Protein AF-A0A2I0BB75-F1 (afdb_monomer_lite)

pLDDT: mean 76.4, std 19.16, range [35.59, 97.06]

Structure (mmCIF, N/CA/C/O backbone):
data_AF-A0A2I0BB75-F1
#
_entry.id   AF-A0A2I0BB75-F1
#
loop_
_atom_site.group_PDB
_atom_site.id
_atom_site.type_symbol
_atom_site.label_atom_id
_atom_site.label_alt_id
_atom_site.label_comp_id
_atom_site.label_asym_id
_atom_site.label_entity_id
_atom_site.label_seq_id
_atom_site.pdbx_PDB_ins_code
_atom_site.Cartn_x
_atom_site.Cartn_y
_atom_site.Cartn_z
_atom_site.occupancy
_atom_site.B_iso_or_equiv
_atom_site.auth_seq_id
_atom_site.auth_comp_id
_atom_site.auth_asym_id
_atom_site.auth_atom_id
_atom_site.pdbx_PDB_model_num
ATOM 1 N N . MET A 1 1 ? -2.787 7.957 -3.846 1.00 70.56 1 MET A N 1
ATOM 2 C CA . MET A 1 1 ? -3.932 7.032 -3.678 1.00 70.56 1 MET A CA 1
ATOM 3 C C . MET A 1 1 ? -4.631 7.197 -2.318 1.00 70.56 1 MET A C 1
ATOM 5 O O . MET A 1 1 ? -5.856 7.193 -2.267 1.00 70.56 1 MET A O 1
ATOM 9 N N . PHE A 1 2 ? -3.884 7.426 -1.232 1.00 83.81 2 PHE A N 1
ATOM 10 C CA . PHE A 1 2 ? -4.414 7.401 0.142 1.00 83.81 2 PHE A CA 1
ATOM 11 C C . PHE A 1 2 ? -5.181 8.646 0.608 1.00 83.81 2 PHE A C 1
ATOM 13 O O . PHE A 1 2 ? -6.030 8.532 1.480 1.00 83.81 2 PHE A O 1
ATOM 20 N N . THR A 1 3 ? -4.983 9.812 -0.013 1.00 88.38 3 THR A N 1
ATOM 21 C CA . THR A 1 3 ? -5.658 11.066 0.378 1.00 88.38 3 THR A CA 1
ATOM 22 C C . THR A 1 3 ? -7.184 10.941 0.410 1.00 88.38 3 THR A C 1
ATOM 24 O O . THR A 1 3 ? -7.831 11.405 1.343 1.00 88.38 3 THR A O 1
ATOM 27 N N . ARG A 1 4 ? -7.779 10.260 -0.581 1.00 90.25 4 ARG A N 1
ATOM 28 C CA . ARG A 1 4 ? -9.231 10.027 -0.610 1.00 90.25 4 ARG A CA 1
ATOM 29 C C . ARG A 1 4 ? -9.684 9.125 0.538 1.00 90.25 4 ARG A C 1
ATOM 31 O O . ARG A 1 4 ? -10.737 9.377 1.110 1.00 90.25 4 ARG A O 1
ATOM 38 N N . PHE A 1 5 ? -8.905 8.091 0.861 1.00 90.88 5 PHE A N 1
ATOM 39 C CA . PHE A 1 5 ? -9.190 7.208 1.990 1.00 90.88 5 PHE A CA 1
ATOM 40 C C . PHE A 1 5 ? -9.191 8.005 3.297 1.00 90.88 5 PHE A C 1
ATOM 42 O O . PHE A 1 5 ? -10.208 8.004 3.983 1.00 90.88 5 PHE A O 1
ATOM 49 N N . THR A 1 6 ? -8.124 8.768 3.556 1.00 91.25 6 THR A N 1
ATOM 50 C CA . THR A 1 6 ? -7.977 9.604 4.755 1.00 91.25 6 THR A CA 1
ATOM 51 C C . THR A 1 6 ? -9.108 10.620 4.895 1.00 91.25 6 THR A C 1
ATOM 53 O O . THR A 1 6 ? -9.690 10.741 5.967 1.00 91.25 6 THR A O 1
ATOM 56 N N . ASN A 1 7 ? -9.485 11.311 3.816 1.00 93.69 7 ASN A N 1
ATOM 57 C CA . ASN A 1 7 ? -10.581 12.283 3.861 1.00 93.69 7 ASN A CA 1
ATOM 58 C C . ASN A 1 7 ? -11.919 11.628 4.241 1.00 93.69 7 ASN A C 1
ATOM 60 O O . ASN A 1 7 ? -12.670 12.181 5.042 1.00 93.69 7 ASN A O 1
ATOM 64 N N . ILE A 1 8 ? -12.208 10.440 3.697 1.00 93.06 8 ILE A N 1
ATOM 65 C CA . ILE A 1 8 ? -13.437 9.699 4.006 1.00 93.06 8 ILE A CA 1
ATOM 66 C C . ILE A 1 8 ? -13.412 9.191 5.449 1.00 93.06 8 ILE A C 1
ATOM 68 O O . ILE A 1 8 ? -14.400 9.355 6.160 1.00 93.06 8 ILE A O 1
ATOM 72 N N . THR A 1 9 ? -12.311 8.584 5.900 1.00 93.25 9 THR A N 1
ATOM 73 C CA . THR A 1 9 ? -12.210 8.093 7.281 1.00 93.25 9 THR A CA 1
ATOM 74 C C . THR A 1 9 ? -12.305 9.235 8.275 1.00 93.25 9 THR A C 1
ATOM 76 O O . THR A 1 9 ? -13.071 9.120 9.220 1.00 93.25 9 THR A O 1
ATOM 79 N N . ASN A 1 10 ? -11.645 10.365 8.020 1.00 93.25 10 ASN A N 1
ATOM 80 C CA . ASN A 1 10 ? -11.703 11.532 8.900 1.00 93.25 10 ASN A CA 1
ATOM 81 C C . ASN A 1 10 ? -13.119 12.115 8.982 1.00 93.25 10 ASN A C 1
ATOM 83 O O . ASN A 1 10 ? -13.580 12.430 10.077 1.00 93.25 10 ASN A O 1
ATOM 87 N N . GLY A 1 11 ? -13.831 12.204 7.852 1.00 96.56 11 GLY A N 1
ATOM 88 C CA . GLY A 1 11 ? -15.230 12.639 7.835 1.00 96.56 11 GLY A CA 1
ATOM 89 C C . GLY A 1 11 ? -16.176 11.668 8.548 1.00 96.56 11 GLY A C 1
ATOM 90 O O . GLY A 1 11 ? -17.130 12.087 9.188 1.00 96.56 11 GLY A O 1
ATOM 91 N N . LEU A 1 12 ? -15.915 10.360 8.488 1.00 95.44 12 LEU A N 1
ATOM 92 C CA . LEU A 1 12 ? -16.694 9.376 9.245 1.00 95.44 12 LEU A CA 1
ATOM 93 C C . LEU A 1 12 ? -16.381 9.440 10.746 1.00 95.44 12 LEU A C 1
ATOM 95 O O . LEU A 1 12 ? -17.296 9.330 11.560 1.00 95.44 12 LEU A O 1
ATOM 99 N N . THR A 1 13 ? -15.120 9.666 11.111 1.00 95.19 13 THR A N 1
ATOM 100 C CA . THR A 1 13 ? -14.705 9.848 12.505 1.00 95.19 13 THR A CA 1
ATOM 101 C C . THR A 1 13 ? -15.339 11.089 13.123 1.00 95.19 13 THR A C 1
ATOM 103 O O . THR A 1 13 ? -15.825 11.018 14.250 1.00 95.19 13 THR A O 1
ATOM 106 N N . SER A 1 14 ? -15.429 12.205 12.389 1.00 96.50 14 SER A N 1
ATOM 107 C CA . SER A 1 14 ? -16.109 13.412 12.883 1.00 96.50 14 SER A CA 1
ATOM 108 C C . SER A 1 14 ? -17.621 13.230 13.060 1.00 96.50 14 SER A C 1
ATOM 110 O O . SER A 1 14 ? -18.222 13.917 13.880 1.00 96.50 14 SER A O 1
ATOM 112 N N . LEU A 1 15 ? -18.230 12.276 12.346 1.00 97.06 15 LEU A N 1
ATOM 113 C CA . LEU A 1 15 ? -19.628 11.860 12.518 1.00 97.06 15 LEU A CA 1
ATOM 114 C C . LEU A 1 15 ? -19.822 10.827 13.647 1.00 97.06 15 LEU A C 1
ATOM 116 O O . LEU A 1 15 ? -20.921 10.304 13.818 1.00 97.06 15 LEU A O 1
ATOM 120 N N . GLY A 1 16 ? -18.770 10.517 14.412 1.00 96.06 16 GLY A N 1
ATOM 121 C CA . GLY A 1 16 ? -18.822 9.613 15.563 1.00 96.06 16 GLY A CA 1
ATOM 122 C C . GLY A 1 16 ? -18.502 8.150 15.251 1.00 96.06 16 GLY A C 1
ATOM 123 O O . GLY A 1 16 ? -18.649 7.296 16.125 1.00 96.06 16 GLY A O 1
ATOM 124 N N . LYS A 1 17 ? -18.051 7.820 14.032 1.00 96.38 17 LYS A N 1
ATOM 125 C CA . LYS A 1 17 ? -17.622 6.454 13.711 1.00 96.38 17 LYS A CA 1
ATOM 126 C C . LYS A 1 17 ? -16.204 6.193 14.211 1.00 96.38 17 LYS A C 1
ATOM 128 O O . LYS A 1 17 ? -15.255 6.815 13.752 1.00 96.38 17 LYS A O 1
ATOM 133 N N . ILE A 1 18 ? -16.051 5.214 15.092 1.00 94.69 18 ILE A N 1
ATOM 134 C CA . ILE A 1 18 ? -14.741 4.768 15.570 1.00 94.69 18 ILE A CA 1
ATOM 135 C C . ILE A 1 18 ? -14.274 3.615 14.681 1.00 94.69 18 ILE A C 1
ATOM 137 O O . ILE A 1 18 ? -15.054 2.709 14.390 1.00 94.69 18 ILE A O 1
ATOM 141 N N . PHE A 1 19 ? -13.019 3.664 14.238 1.00 93.88 19 PHE A N 1
ATOM 142 C CA . PHE A 1 19 ? -12.389 2.589 13.478 1.00 93.88 19 PHE A CA 1
ATOM 143 C C . PHE A 1 19 ? -11.260 1.972 14.288 1.00 93.88 19 PHE A C 1
ATOM 145 O O . PHE A 1 19 ? -10.442 2.696 14.858 1.00 93.88 19 PHE A O 1
ATOM 152 N N . THR A 1 20 ? -11.174 0.646 14.286 1.00 94.50 20 THR A N 1
ATOM 153 C CA . THR A 1 20 ? -9.973 -0.031 14.785 1.00 94.50 20 THR A CA 1
ATOM 154 C C . THR A 1 20 ? -8.875 -0.019 13.720 1.00 94.50 20 THR A C 1
ATOM 156 O O . THR A 1 20 ? -9.141 0.135 12.525 1.00 94.50 20 THR A O 1
ATOM 159 N N . ASN A 1 21 ? -7.621 -0.201 14.139 1.00 93.12 21 ASN A N 1
ATOM 160 C CA . ASN A 1 21 ? -6.493 -0.262 13.207 1.00 93.12 21 ASN A CA 1
ATOM 161 C C . ASN A 1 21 ? -6.683 -1.390 12.175 1.00 93.12 21 ASN A C 1
ATOM 163 O O . ASN A 1 21 ? -6.616 -1.160 10.970 1.00 93.12 21 ASN A O 1
ATOM 167 N N . GLU A 1 22 ? -7.079 -2.574 12.643 1.00 94.12 22 GLU A N 1
ATOM 168 C CA . GLU A 1 22 ? -7.366 -3.728 11.789 1.00 94.12 22 GLU A CA 1
ATOM 169 C C . GLU A 1 22 ? -8.455 -3.433 10.736 1.00 94.12 22 GLU A C 1
ATOM 171 O O . GLU A 1 22 ? -8.355 -3.840 9.575 1.00 94.12 22 GLU A O 1
ATOM 176 N N . GLU A 1 23 ? -9.506 -2.692 11.105 1.00 94.38 23 GLU A N 1
ATOM 177 C CA . GLU A 1 23 ? -10.537 -2.270 10.157 1.00 94.38 23 GLU A CA 1
ATOM 178 C C . GLU A 1 23 ? -10.000 -1.319 9.092 1.00 94.38 23 GLU A C 1
ATOM 180 O O . GLU A 1 23 ? -10.365 -1.455 7.920 1.00 94.38 23 GLU A O 1
ATOM 185 N N . LEU A 1 24 ? -9.156 -0.361 9.480 1.00 94.44 24 LEU A N 1
ATOM 186 C CA . LEU A 1 24 ? -8.531 0.572 8.548 1.00 94.44 24 LEU A CA 1
ATOM 187 C C . LEU A 1 24 ? -7.612 -0.176 7.583 1.00 94.44 24 LEU A C 1
ATOM 189 O O . LEU A 1 24 ? -7.761 -0.019 6.373 1.00 94.44 24 LEU A O 1
ATOM 193 N N . VAL A 1 25 ? -6.754 -1.058 8.097 1.00 95.12 25 VAL A N 1
ATOM 194 C CA . VAL A 1 25 ? -5.861 -1.923 7.313 1.00 95.12 25 VAL A CA 1
ATOM 195 C C . VAL A 1 25 ? -6.650 -2.769 6.312 1.00 95.12 25 VAL A C 1
ATOM 197 O O . VAL A 1 25 ? -6.388 -2.707 5.107 1.00 95.12 25 VAL A O 1
ATOM 200 N N . ARG A 1 26 ? -7.688 -3.489 6.765 1.00 94.56 26 ARG A N 1
ATOM 201 C CA . ARG A 1 26 ? -8.551 -4.296 5.882 1.00 94.56 26 ARG A CA 1
ATOM 202 C C . ARG A 1 26 ? -9.234 -3.445 4.811 1.00 94.56 26 ARG A C 1
ATOM 204 O O . ARG A 1 26 ? -9.341 -3.866 3.658 1.00 94.56 26 ARG A O 1
ATOM 211 N N . LYS A 1 27 ? -9.700 -2.243 5.159 1.00 93.75 27 LYS A N 1
ATOM 212 C CA . LYS A 1 27 ? -10.333 -1.331 4.194 1.00 93.75 27 LYS A CA 1
ATOM 213 C C . LYS A 1 27 ? -9.338 -0.802 3.168 1.00 93.75 27 LYS A C 1
ATOM 215 O O . LYS A 1 27 ? -9.710 -0.744 1.998 1.00 93.75 27 LYS A O 1
ATOM 220 N N . VAL A 1 28 ? -8.118 -0.441 3.572 1.00 94.25 28 VAL A N 1
ATOM 221 C CA . VAL A 1 28 ? -7.062 -0.009 2.643 1.00 94.25 28 VAL A CA 1
ATOM 222 C C . VAL A 1 28 ? -6.781 -1.114 1.638 1.00 94.25 28 VAL A C 1
ATOM 224 O O . VAL A 1 28 ? -6.907 -0.862 0.443 1.00 94.25 28 VAL A O 1
ATO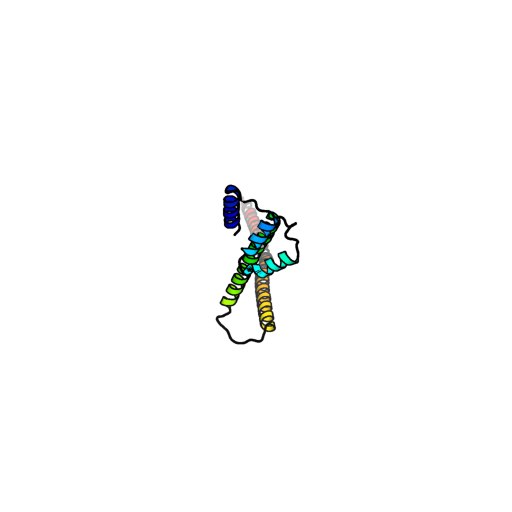M 227 N N . LEU A 1 29 ? -6.501 -2.335 2.109 1.00 93.75 29 LEU A N 1
ATOM 228 C CA . LEU A 1 29 ? -6.197 -3.481 1.246 1.00 93.75 29 LEU A CA 1
ATOM 229 C C . LEU A 1 29 ? -7.327 -3.774 0.251 1.00 93.75 29 LEU A C 1
ATOM 231 O O . LEU A 1 29 ? -7.068 -3.991 -0.928 1.00 93.75 29 LEU A O 1
ATOM 235 N N . ARG A 1 30 ? -8.589 -3.691 0.690 1.00 92.00 30 ARG A N 1
ATOM 236 C CA . ARG A 1 30 ? -9.759 -3.921 -0.174 1.00 92.00 30 ARG A CA 1
ATOM 237 C C . ARG A 1 30 ? -9.991 -2.822 -1.215 1.00 92.00 30 ARG A C 1
ATOM 239 O O . ARG A 1 30 ? -10.688 -3.054 -2.197 1.00 92.00 30 ARG A O 1
ATOM 246 N N . CYS A 1 31 ? -9.483 -1.614 -0.984 1.00 90.94 31 CYS A N 1
ATOM 247 C CA . CYS A 1 31 ? -9.665 -0.484 -1.897 1.00 90.94 31 CYS A CA 1
ATOM 248 C C . CYS A 1 31 ? -8.518 -0.340 -2.906 1.00 90.94 31 CYS A C 1
ATOM 250 O O . CYS A 1 31 ? -8.537 0.612 -3.690 1.00 90.94 31 CYS A O 1
ATOM 252 N N . LEU A 1 32 ? -7.518 -1.229 -2.873 1.00 92.19 32 LEU A N 1
ATOM 253 C CA . LEU A 1 32 ? -6.398 -1.199 -3.806 1.00 92.19 32 LEU A CA 1
ATOM 254 C C . LEU A 1 32 ? -6.843 -1.518 -5.247 1.00 92.19 32 LEU A C 1
ATOM 256 O O . LEU A 1 32 ? -7.821 -2.239 -5.447 1.00 92.19 32 LEU A O 1
ATOM 260 N N . PRO A 1 33 ? -6.157 -0.969 -6.269 1.00 92.00 33 PRO A N 1
ATOM 261 C CA . PRO A 1 33 ? -6.397 -1.341 -7.660 1.00 92.00 33 PRO A CA 1
ATOM 262 C C . PRO A 1 33 ? -5.998 -2.800 -7.917 1.00 92.00 33 PRO A C 1
ATOM 264 O O . PRO A 1 33 ? -5.102 -3.311 -7.252 1.00 92.00 33 PRO A O 1
ATOM 267 N N . ARG A 1 34 ? -6.576 -3.418 -8.955 1.00 92.31 34 ARG A N 1
ATOM 268 C CA . ARG A 1 34 ? -6.309 -4.820 -9.345 1.00 92.31 34 ARG A CA 1
ATOM 269 C C . ARG A 1 34 ? -4.826 -5.143 -9.544 1.00 92.31 34 ARG A C 1
ATOM 271 O O . ARG A 1 34 ? -4.377 -6.235 -9.225 1.00 92.31 34 ARG A O 1
ATOM 278 N N . ASP A 1 35 ? -4.039 -4.174 -10.006 1.00 91.94 35 ASP A N 1
ATOM 279 C CA . ASP A 1 35 ? -2.589 -4.335 -10.195 1.00 91.94 35 ASP A CA 1
ATOM 280 C C . ASP A 1 35 ? -1.843 -4.668 -8.886 1.00 91.94 35 ASP A C 1
ATOM 282 O O . ASP A 1 35 ? -0.710 -5.142 -8.912 1.00 91.94 35 ASP A O 1
ATOM 286 N N . TYR A 1 36 ? -2.473 -4.425 -7.732 1.00 94.75 36 TYR A N 1
ATOM 287 C CA . TYR A 1 36 ? -1.931 -4.696 -6.405 1.00 94.75 36 TYR A CA 1
ATOM 288 C C . TYR A 1 36 ? -2.446 -6.014 -5.813 1.00 94.75 36 TYR A C 1
ATOM 290 O O . TYR A 1 36 ? -2.005 -6.356 -4.719 1.00 94.75 36 TYR A O 1
ATOM 298 N N . ASP A 1 37 ? -3.323 -6.765 -6.493 1.00 92.94 37 ASP A N 1
ATOM 299 C CA . ASP A 1 37 ? -3.976 -7.966 -5.944 1.00 92.94 37 ASP A CA 1
ATOM 300 C C . ASP A 1 37 ? -2.948 -8.971 -5.406 1.00 92.94 37 ASP A C 1
ATOM 302 O O . ASP A 1 37 ? -3.022 -9.383 -4.250 1.00 92.94 37 ASP A O 1
ATOM 306 N N . ALA A 1 38 ? -1.904 -9.276 -6.185 1.00 93.69 38 ALA A N 1
ATOM 307 C CA . ALA A 1 38 ? -0.836 -10.183 -5.755 1.00 93.69 38 ALA A CA 1
ATOM 308 C C . ALA A 1 38 ? -0.102 -9.682 -4.496 1.00 93.69 38 ALA A C 1
ATOM 310 O O . ALA A 1 38 ? 0.254 -10.464 -3.614 1.00 93.69 38 ALA A O 1
ATOM 311 N N . LYS A 1 39 ? 0.115 -8.366 -4.388 1.00 93.75 39 LYS A N 1
ATOM 312 C CA . LYS A 1 39 ? 0.780 -7.758 -3.231 1.00 93.75 39 LYS A CA 1
ATOM 313 C C . LYS A 1 39 ? -0.139 -7.738 -2.009 1.00 93.75 39 LYS A C 1
ATOM 315 O O . LYS A 1 39 ? 0.338 -7.981 -0.904 1.00 93.75 39 LYS A O 1
ATOM 320 N N . ALA A 1 40 ? -1.427 -7.463 -2.201 1.00 93.81 40 ALA A N 1
ATOM 321 C CA . ALA A 1 40 ? -2.431 -7.459 -1.148 1.00 93.81 4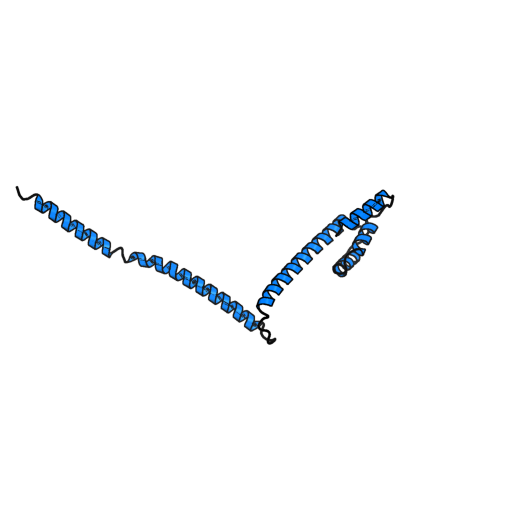0 ALA A CA 1
ATOM 322 C C . ALA A 1 40 ? -2.612 -8.862 -0.555 1.00 93.81 40 ALA A C 1
ATOM 324 O O . ALA A 1 40 ? -2.525 -9.006 0.662 1.00 93.81 40 ALA A O 1
ATOM 325 N N . THR A 1 41 ? -2.755 -9.891 -1.396 1.00 95.12 41 THR A N 1
ATOM 326 C CA . THR A 1 41 ? -2.838 -11.294 -0.959 1.00 95.12 41 THR A CA 1
ATOM 327 C C . THR A 1 41 ? -1.605 -11.699 -0.160 1.00 95.12 41 THR A C 1
ATOM 329 O O . THR A 1 41 ? -1.739 -12.179 0.960 1.00 95.12 41 THR A O 1
ATOM 332 N N . ALA A 1 42 ? -0.401 -11.390 -0.656 1.00 95.31 42 ALA A N 1
ATOM 333 C CA . ALA A 1 42 ? 0.833 -11.696 0.066 1.00 95.31 42 ALA A CA 1
ATOM 334 C C . ALA A 1 42 ? 0.914 -11.012 1.444 1.00 95.31 42 ALA A C 1
ATOM 336 O O . ALA A 1 42 ? 1.471 -11.577 2.380 1.00 95.31 42 ALA A O 1
ATOM 337 N N . ILE A 1 43 ? 0.373 -9.796 1.595 1.00 93.75 43 ILE A N 1
ATOM 338 C CA . ILE A 1 43 ? 0.323 -9.111 2.897 1.00 93.75 43 ILE A CA 1
ATOM 339 C C . ILE A 1 43 ? -0.653 -9.817 3.841 1.00 93.75 43 ILE A C 1
ATOM 341 O O . ILE A 1 43 ? -0.304 -10.032 4.998 1.00 93.75 43 ILE A O 1
ATOM 345 N N . VAL A 1 44 ? -1.843 -10.176 3.349 1.00 92.62 44 VAL A N 1
ATOM 346 C CA . VAL A 1 44 ? -2.872 -10.879 4.134 1.00 92.62 44 VAL A CA 1
ATOM 347 C C . VAL A 1 44 ? -2.383 -12.253 4.595 1.00 92.62 44 VAL A C 1
ATOM 349 O O . VAL A 1 44 ? -2.686 -12.656 5.711 1.00 92.62 44 VAL A O 1
ATOM 352 N N . GLU A 1 45 ? -1.609 -12.955 3.769 1.00 92.31 45 GLU A N 1
ATOM 353 C CA . GLU A 1 45 ? -1.059 -14.272 4.106 1.00 92.31 45 GLU A CA 1
ATOM 354 C C . GLU A 1 45 ? 0.156 -14.199 5.044 1.00 92.31 45 GLU A C 1
ATOM 356 O O . GLU A 1 45 ? 0.329 -15.064 5.899 1.00 92.31 45 GLU A O 1
ATOM 361 N N . ALA A 1 46 ? 1.017 -13.186 4.897 1.00 92.31 46 ALA A N 1
ATOM 362 C CA . ALA A 1 46 ? 2.293 -13.124 5.614 1.00 92.31 46 ALA A CA 1
ATOM 363 C C . ALA A 1 46 ? 2.239 -12.395 6.966 1.00 92.31 46 ALA A C 1
ATOM 365 O O . ALA A 1 46 ? 3.195 -12.480 7.742 1.00 92.31 46 ALA A O 1
ATOM 366 N N . ARG A 1 47 ? 1.198 -11.598 7.231 1.00 90.00 47 ARG A N 1
ATOM 367 C CA . ARG A 1 47 ? 1.112 -10.720 8.409 1.00 90.00 47 ARG A CA 1
ATOM 368 C C . ARG A 1 47 ? -0.254 -10.844 9.068 1.00 90.00 47 ARG A C 1
ATOM 370 O O . ARG A 1 47 ? -1.273 -10.911 8.392 1.00 90.00 47 ARG A O 1
ATOM 377 N N . ASP A 1 48 ? -0.271 -10.751 10.392 1.00 92.12 48 ASP A N 1
ATOM 378 C CA . ASP A 1 48 ? -1.513 -10.549 11.130 1.00 92.12 48 ASP A CA 1
ATO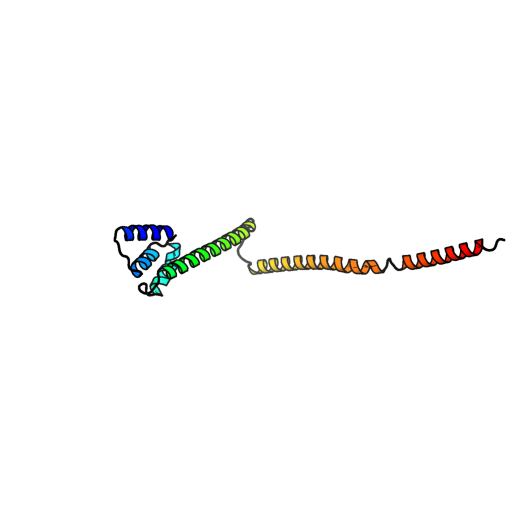M 379 C C . ASP A 1 48 ? -1.965 -9.085 11.005 1.00 92.12 48 ASP A C 1
ATOM 381 O O . ASP A 1 48 ? -1.265 -8.159 11.426 1.00 92.12 48 ASP A O 1
ATOM 385 N N . LEU A 1 49 ? -3.149 -8.877 10.427 1.00 90.81 49 LEU A N 1
ATOM 386 C CA . LEU A 1 49 ? -3.721 -7.554 10.175 1.00 90.81 49 LEU A CA 1
ATOM 387 C C . LEU A 1 49 ? -4.076 -6.799 11.462 1.00 90.81 49 LEU A C 1
ATOM 389 O O . LEU A 1 49 ? -4.189 -5.576 11.421 1.00 90.81 49 LEU A O 1
ATOM 393 N N . SER A 1 50 ? -4.256 -7.502 12.585 1.00 89.44 50 SER A N 1
ATOM 394 C CA . SER A 1 50 ? -4.572 -6.881 13.876 1.00 89.44 50 SER A CA 1
ATOM 395 C C . SER A 1 50 ? -3.362 -6.187 14.508 1.00 89.44 50 SER A C 1
ATOM 397 O O . SER A 1 50 ? -3.514 -5.190 15.214 1.00 89.44 50 SER A O 1
ATOM 399 N N . THR A 1 51 ? -2.158 -6.678 14.200 1.00 93.25 51 THR A N 1
ATOM 400 C CA . THR A 1 51 ? -0.877 -6.150 14.700 1.00 93.25 51 THR A CA 1
ATOM 401 C C . THR A 1 51 ? -0.198 -5.200 13.718 1.00 93.25 51 THR A C 1
ATOM 403 O O . THR A 1 51 ? 0.730 -4.481 14.086 1.00 93.25 51 THR A O 1
ATOM 406 N N . LEU A 1 52 ? -0.638 -5.191 12.457 1.00 94.62 52 LEU A N 1
ATOM 407 C CA . LEU A 1 52 ? -0.044 -4.372 11.413 1.00 94.62 52 LEU A CA 1
ATOM 408 C C . LEU A 1 52 ? -0.417 -2.897 11.595 1.00 94.62 52 LEU A C 1
ATOM 410 O O . LEU A 1 52 ? -1.584 -2.521 11.538 1.00 94.62 52 LEU A O 1
ATOM 414 N N . GLU A 1 53 ? 0.590 -2.040 11.741 1.00 95.00 53 GLU A N 1
ATOM 415 C CA . GLU A 1 53 ? 0.379 -0.597 11.791 1.00 95.00 53 GLU A CA 1
ATOM 416 C C . GLU A 1 53 ? -0.040 -0.039 10.425 1.00 95.00 53 GLU A C 1
ATOM 418 O O . GLU A 1 53 ? 0.596 -0.295 9.395 1.00 95.00 53 GLU A O 1
ATOM 423 N N . LEU A 1 54 ? -1.094 0.783 10.420 1.00 93.12 54 LEU A N 1
ATOM 424 C CA . LEU A 1 54 ? -1.612 1.426 9.215 1.00 93.12 54 LEU A CA 1
ATOM 425 C C . LEU A 1 54 ? -0.545 2.244 8.475 1.00 93.12 54 LEU A C 1
ATOM 427 O O . LEU A 1 54 ? -0.457 2.162 7.250 1.00 93.12 54 LEU A O 1
ATOM 431 N N . ASP A 1 55 ? 0.281 2.996 9.201 1.00 93.25 55 ASP A N 1
ATOM 432 C CA . ASP A 1 55 ? 1.323 3.838 8.606 1.00 93.25 55 ASP A CA 1
ATOM 433 C C . ASP A 1 55 ? 2.419 2.999 7.940 1.00 93.25 55 ASP A C 1
ATOM 435 O O . ASP A 1 55 ? 2.872 3.320 6.837 1.00 93.25 55 ASP A O 1
ATOM 439 N N . MET A 1 56 ? 2.788 1.866 8.548 1.00 94.00 56 MET A N 1
ATOM 440 C CA . MET A 1 56 ? 3.720 0.912 7.945 1.00 94.00 56 MET A CA 1
ATOM 441 C C . MET A 1 56 ? 3.159 0.319 6.650 1.00 94.00 56 MET A C 1
ATOM 443 O O . MET A 1 56 ? 3.879 0.218 5.650 1.00 94.00 56 MET A O 1
ATOM 447 N N . LEU A 1 57 ? 1.872 -0.047 6.643 1.00 94.62 57 LEU A N 1
ATOM 448 C CA . LEU A 1 57 ? 1.194 -0.524 5.439 1.00 94.62 57 LEU A CA 1
ATOM 449 C C . LEU A 1 57 ? 1.212 0.548 4.340 1.00 94.62 57 LEU A C 1
ATOM 451 O O . LEU A 1 57 ? 1.580 0.260 3.198 1.00 94.62 57 LEU A O 1
ATOM 455 N N . LEU A 1 58 ? 0.856 1.788 4.684 1.00 93.81 58 LEU A N 1
ATOM 456 C CA . LEU A 1 58 ? 0.822 2.912 3.750 1.00 93.81 58 LEU A CA 1
ATOM 457 C C . LEU A 1 58 ? 2.203 3.194 3.149 1.00 93.81 58 LEU A C 1
ATOM 459 O O . LEU A 1 58 ? 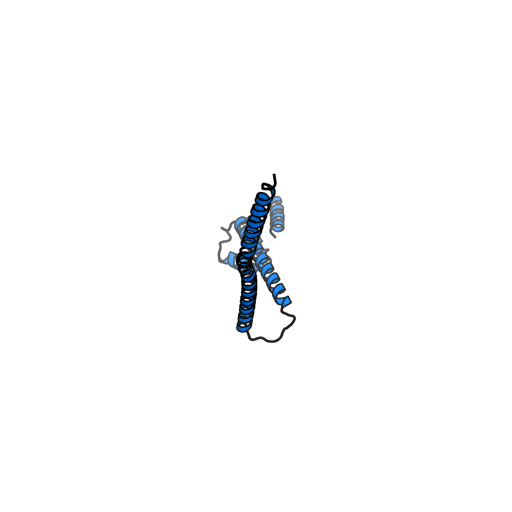2.330 3.393 1.936 1.00 93.81 58 LEU A O 1
ATOM 463 N N . GLY A 1 59 ? 3.245 3.154 3.982 1.00 94.81 59 GLY A N 1
ATOM 464 C CA . GLY A 1 59 ? 4.634 3.292 3.558 1.00 94.81 59 GLY A CA 1
ATOM 465 C C . GLY A 1 59 ? 5.053 2.183 2.593 1.00 94.81 59 GLY A C 1
ATOM 466 O O . GLY A 1 59 ? 5.586 2.466 1.519 1.00 94.81 59 GLY A O 1
ATOM 467 N N . SER A 1 60 ? 4.747 0.923 2.919 1.00 94.62 60 SER A N 1
ATOM 468 C CA . SER A 1 60 ? 5.063 -0.226 2.061 1.00 94.62 60 SER A CA 1
ATOM 469 C C . SER A 1 60 ? 4.397 -0.124 0.685 1.00 94.62 60 SER A C 1
ATOM 471 O O . SER A 1 60 ? 5.056 -0.307 -0.344 1.00 94.62 60 SER A O 1
ATOM 473 N N . LEU A 1 61 ? 3.110 0.233 0.651 1.00 94.25 61 LEU A N 1
ATOM 474 C CA . LEU A 1 61 ? 2.358 0.401 -0.591 1.00 94.25 61 LEU A CA 1
ATOM 475 C C . LEU A 1 61 ? 2.877 1.581 -1.426 1.00 94.25 61 LEU A C 1
ATOM 477 O O . LEU A 1 61 ? 2.976 1.465 -2.646 1.00 94.25 61 LEU A O 1
ATOM 481 N N . THR A 1 62 ? 3.268 2.686 -0.785 1.00 93.44 62 THR A N 1
ATOM 482 C CA . THR A 1 62 ? 3.864 3.848 -1.468 1.00 93.44 62 THR A CA 1
ATOM 483 C C . THR A 1 62 ? 5.201 3.492 -2.120 1.00 93.44 62 THR A C 1
ATOM 485 O O . THR A 1 62 ? 5.453 3.853 -3.273 1.00 93.44 62 THR A O 1
ATOM 488 N N . THR A 1 63 ? 6.056 2.741 -1.420 1.00 95.00 63 THR A N 1
ATOM 489 C CA . THR A 1 63 ? 7.328 2.261 -1.979 1.00 95.00 63 THR A CA 1
ATOM 490 C C . THR A 1 63 ? 7.094 1.328 -3.165 1.00 95.00 63 THR A C 1
ATOM 492 O O . THR A 1 63 ? 7.762 1.469 -4.191 1.00 95.00 63 THR A O 1
ATOM 495 N N . TYR A 1 64 ? 6.116 0.424 -3.071 1.00 94.31 64 TYR A N 1
ATOM 496 C CA . TYR A 1 64 ? 5.754 -0.464 -4.176 1.00 94.31 64 TYR A CA 1
ATOM 497 C C . TYR A 1 64 ? 5.231 0.307 -5.400 1.00 94.31 64 TYR A C 1
ATOM 499 O O . TYR A 1 64 ? 5.662 0.039 -6.523 1.00 94.31 64 TYR A O 1
ATOM 507 N N . GLU A 1 65 ? 4.376 1.318 -5.199 1.00 92.62 65 GLU A N 1
ATOM 508 C CA . GLU A 1 65 ? 3.896 2.200 -6.273 1.00 92.62 65 GLU A CA 1
ATOM 509 C C . GLU A 1 65 ? 5.070 2.883 -6.997 1.00 92.62 65 GLU A C 1
ATOM 511 O O . GLU A 1 65 ? 5.120 2.934 -8.232 1.00 92.62 65 GLU A O 1
ATOM 516 N N . LEU A 1 66 ? 6.043 3.393 -6.237 1.00 93.44 66 LEU A N 1
ATOM 517 C CA . LEU A 1 66 ? 7.235 4.036 -6.785 1.00 93.44 66 LEU A CA 1
ATOM 518 C C . LEU A 1 66 ? 8.101 3.053 -7.583 1.00 93.44 66 LEU A C 1
ATOM 520 O O . LEU A 1 66 ? 8.606 3.398 -8.655 1.00 93.44 66 LEU A O 1
ATOM 524 N N . GLU A 1 67 ? 8.269 1.831 -7.084 1.00 93.94 67 GLU A N 1
ATOM 525 C CA . GLU A 1 67 ? 9.027 0.781 -7.759 1.00 93.94 67 GLU A CA 1
ATOM 526 C C . GLU A 1 67 ? 8.360 0.348 -9.072 1.00 93.94 67 GLU A C 1
ATOM 528 O O . GLU A 1 67 ? 9.032 0.280 -10.104 1.00 93.94 67 GLU A O 1
ATOM 533 N N . MET A 1 68 ? 7.040 0.137 -9.071 1.00 91.06 68 MET A N 1
ATOM 534 C CA . MET A 1 68 ? 6.277 -0.163 -10.286 1.00 91.06 68 MET A CA 1
ATOM 535 C C . MET A 1 68 ? 6.432 0.938 -11.337 1.00 91.06 68 MET A C 1
ATOM 537 O O . MET A 1 68 ? 6.704 0.644 -12.501 1.00 91.06 68 MET A O 1
ATOM 541 N N . LYS A 1 69 ? 6.342 2.214 -10.936 1.00 91.19 69 LYS A N 1
ATOM 542 C CA . LYS A 1 69 ? 6.553 3.351 -11.849 1.00 91.19 69 LYS A CA 1
ATOM 543 C C . LYS A 1 69 ? 7.964 3.369 -12.436 1.00 91.19 69 LYS A C 1
ATOM 545 O O . LYS A 1 69 ? 8.122 3.643 -13.622 1.00 91.19 69 LYS A O 1
ATOM 550 N N . ARG A 1 70 ? 8.993 3.070 -11.635 1.00 92.50 70 ARG A N 1
ATOM 551 C CA . ARG A 1 70 ? 10.387 2.979 -12.112 1.00 92.50 70 ARG A CA 1
ATOM 552 C C . ARG A 1 70 ? 10.571 1.841 -13.112 1.00 92.50 70 ARG A C 1
ATOM 554 O O . ARG A 1 70 ? 11.211 2.044 -14.137 1.00 92.50 70 ARG A O 1
ATOM 561 N N . LYS A 1 71 ? 9.995 0.669 -12.829 1.00 90.06 71 LYS A N 1
ATOM 562 C CA . LYS A 1 71 ? 10.017 -0.485 -13.737 1.00 90.06 71 LYS A CA 1
ATOM 563 C C . LYS A 1 71 ? 9.335 -0.144 -15.058 1.00 90.06 71 LYS A C 1
ATOM 565 O O . LYS A 1 71 ? 9.942 -0.334 -16.102 1.00 90.06 71 LYS A O 1
ATOM 570 N N . LYS A 1 72 ? 8.135 0.444 -15.016 1.00 88.31 72 LYS A N 1
ATOM 571 C CA . LYS A 1 72 ? 7.397 0.852 -16.219 1.00 88.31 72 LYS A CA 1
ATOM 572 C C . LYS A 1 72 ? 8.192 1.829 -17.092 1.00 88.31 72 LYS A C 1
ATOM 574 O O . LYS A 1 72 ? 8.277 1.617 -18.292 1.00 88.31 72 LYS A O 1
ATOM 579 N N . LYS A 1 73 ? 8.845 2.831 -16.489 1.00 86.75 73 LYS A N 1
ATOM 580 C CA . LYS A 1 73 ? 9.719 3.765 -17.222 1.00 86.75 73 LYS A CA 1
ATOM 581 C C . LYS A 1 73 ? 10.889 3.067 -17.918 1.00 86.75 73 LYS A C 1
ATOM 583 O O . LYS A 1 73 ? 11.157 3.381 -19.067 1.00 86.75 73 LYS A O 1
ATOM 588 N N . LYS A 1 74 ? 11.551 2.114 -17.249 1.00 83.50 74 LYS A N 1
ATOM 589 C CA . LYS A 1 74 ? 12.616 1.315 -17.880 1.00 83.50 74 LYS A CA 1
ATOM 590 C C . LYS A 1 74 ? 12.090 0.511 -19.068 1.00 83.50 74 LYS A C 1
ATOM 592 O O . LYS A 1 74 ? 12.685 0.565 -20.131 1.00 83.50 74 LYS A O 1
ATOM 597 N N . TYR A 1 75 ? 10.948 -0.161 -18.909 1.00 76.88 75 TYR A N 1
ATOM 598 C CA . TYR A 1 75 ? 10.329 -0.904 -20.010 1.00 76.88 75 TYR A CA 1
ATOM 599 C C . TYR A 1 75 ? 9.966 -0.005 -21.197 1.00 76.88 75 TYR A C 1
ATOM 601 O O . TYR A 1 75 ? 10.185 -0.404 -22.333 1.00 76.88 75 TYR A O 1
ATOM 609 N N . GLU A 1 76 ? 9.446 1.203 -20.958 1.00 75.25 76 GLU A N 1
ATOM 610 C CA . GLU A 1 76 ? 9.142 2.173 -22.021 1.00 75.25 76 GLU A CA 1
ATOM 611 C C . GLU A 1 76 ? 10.412 2.693 -22.720 1.00 75.25 76 GLU A C 1
ATOM 613 O O . GLU A 1 76 ? 10.417 2.874 -23.938 1.00 75.25 76 GLU A O 1
ATOM 618 N N . GLU A 1 77 ? 11.504 2.895 -21.980 1.00 70.94 77 GLU A N 1
ATOM 619 C CA . GLU A 1 77 ? 12.799 3.304 -22.532 1.00 70.94 77 GLU A CA 1
ATOM 620 C C . GLU A 1 77 ? 13.422 2.184 -23.386 1.00 70.94 77 GLU A C 1
ATOM 622 O O . GLU A 1 77 ? 13.819 2.432 -24.528 1.00 70.94 77 GLU A O 1
ATOM 627 N N . ASP A 1 78 ? 13.381 0.940 -22.902 1.00 67.50 78 ASP A N 1
ATOM 628 C CA . ASP A 1 78 ? 13.856 -0.250 -23.618 1.00 67.50 78 ASP A CA 1
ATOM 629 C C . ASP A 1 78 ? 12.998 -0.565 -24.865 1.00 67.50 78 ASP A C 1
ATOM 631 O O . ASP A 1 78 ? 13.533 -0.912 -25.920 1.00 67.50 78 ASP A O 1
ATOM 635 N N . GLU A 1 79 ? 11.673 -0.395 -24.797 1.00 59.66 79 GLU A N 1
ATOM 636 C CA . GLU A 1 79 ? 10.761 -0.498 -25.952 1.00 59.66 79 GLU A CA 1
ATOM 637 C C . GLU A 1 79 ? 11.028 0.599 -26.991 1.00 59.66 79 GLU A C 1
ATOM 639 O O . GLU A 1 79 ? 11.052 0.337 -28.194 1.00 59.66 79 GLU A O 1
ATOM 644 N N . SER A 1 80 ? 11.297 1.834 -26.556 1.00 57.41 80 SER A N 1
ATOM 645 C CA . SER A 1 80 ? 11.635 2.931 -27.472 1.00 57.41 80 SER A CA 1
ATOM 646 C C . SER A 1 80 ? 12.985 2.720 -28.179 1.00 57.41 80 SER A C 1
ATOM 648 O O . SER A 1 80 ? 13.154 3.137 -29.330 1.00 57.41 80 SER A O 1
ATOM 650 N N . ALA A 1 81 ? 13.921 2.014 -27.534 1.00 55.25 81 ALA A N 1
ATOM 651 C CA . ALA A 1 81 ? 15.174 1.572 -28.138 1.00 55.25 81 ALA A CA 1
ATOM 652 C C . ALA A 1 81 ? 14.959 0.416 -29.135 1.00 55.25 81 ALA A C 1
ATOM 654 O O . ALA A 1 81 ? 15.565 0.423 -30.210 1.00 55.25 81 ALA A O 1
ATOM 655 N N . LYS A 1 82 ? 14.042 -0.518 -28.844 1.00 52.59 82 LYS A N 1
ATOM 656 C CA . LYS A 1 82 ? 13.653 -1.612 -29.757 1.00 52.59 82 LYS A CA 1
ATOM 657 C C . LYS A 1 82 ? 12.831 -1.137 -30.960 1.00 52.59 82 LYS A C 1
ATOM 659 O O . LYS A 1 82 ? 12.975 -1.669 -32.057 1.00 52.59 82 LYS A O 1
ATOM 664 N N . LYS A 1 83 ? 12.025 -0.078 -30.829 1.00 43.97 83 LYS A N 1
ATOM 665 C CA . LYS A 1 83 ? 11.240 0.464 -31.955 1.00 43.97 83 LYS A CA 1
ATOM 666 C C . LYS A 1 83 ? 12.094 1.192 -33.004 1.00 43.97 83 LYS A C 1
ATOM 668 O O . LYS A 1 83 ? 11.676 1.292 -34.152 1.00 43.97 83 LYS A O 1
ATOM 673 N N . LYS A 1 84 ? 13.317 1.628 -32.665 1.00 44.50 84 LYS A N 1
ATOM 674 C CA . LYS A 1 84 ? 14.319 2.080 -33.658 1.00 44.50 84 LYS A CA 1
ATOM 675 C C . LYS A 1 84 ? 14.967 0.930 -34.438 1.00 44.50 84 LYS A C 1
ATOM 677 O O . LYS A 1 84 ? 15.617 1.190 -35.442 1.00 44.50 84 LYS A O 1
ATOM 682 N N . THR A 1 85 ? 14.786 -0.313 -33.998 1.00 43.97 85 THR A N 1
ATOM 683 C CA . THR A 1 85 ? 15.266 -1.529 -34.675 1.00 43.97 85 THR A CA 1
ATOM 684 C C . THR A 1 85 ? 14.140 -2.316 -35.359 1.00 43.97 85 THR A C 1
ATOM 686 O O . THR A 1 85 ? 14.413 -3.290 -36.043 1.00 43.97 85 THR A O 1
ATOM 689 N N . ALA A 1 86 ? 12.881 -1.872 -35.254 1.00 38.88 86 ALA A N 1
ATOM 690 C CA . ALA A 1 86 ? 11.714 -2.547 -35.831 1.00 38.88 86 ALA A CA 1
ATOM 691 C C . ALA A 1 86 ? 11.332 -2.077 -37.254 1.00 38.88 86 ALA A C 1
ATOM 693 O O . ALA A 1 86 ? 10.216 -2.344 -37.696 1.00 38.88 86 ALA A O 1
ATOM 694 N N . SER A 1 87 ? 12.223 -1.380 -37.977 1.00 41.84 87 SER A N 1
ATOM 695 C CA . SER A 1 87 ? 12.048 -1.174 -39.430 1.00 41.84 87 SER A CA 1
ATOM 696 C C . SER A 1 87 ? 12.469 -2.392 -40.253 1.00 41.84 87 SER A C 1
ATOM 698 O O . SER A 1 87 ? 12.095 -2.462 -41.415 1.00 41.84 87 SER A O 1
ATOM 700 N N . ASP A 1 88 ? 13.182 -3.353 -39.668 1.00 40.53 88 ASP A N 1
ATOM 701 C CA . ASP A 1 88 ? 13.616 -4.562 -40.363 1.00 40.53 88 ASP A CA 1
ATOM 702 C C . ASP A 1 88 ? 13.232 -5.773 -39.511 1.00 40.53 88 ASP A C 1
ATOM 704 O O . ASP A 1 88 ? 14.045 -6.370 -38.812 1.00 40.53 88 ASP A O 1
ATOM 708 N N . THR A 1 89 ? 11.942 -6.114 -39.507 1.00 42.53 89 THR A N 1
ATOM 709 C CA . THR A 1 89 ? 11.528 -7.435 -39.029 1.00 42.53 89 THR A CA 1
ATOM 710 C C . THR A 1 89 ? 11.666 -8.416 -40.178 1.00 42.53 89 THR A C 1
ATOM 712 O O . THR A 1 89 ? 10.857 -8.422 -41.098 1.00 42.53 89 THR A O 1
ATOM 715 N N . ASN A 1 90 ? 12.678 -9.273 -40.097 1.00 35.59 90 ASN A N 1
ATOM 716 C CA . ASN A 1 90 ? 12.499 -10.672 -40.444 1.00 35.59 90 ASN A CA 1
ATOM 717 C C . ASN A 1 90 ? 13.427 -11.557 -39.612 1.00 35.59 90 ASN A C 1
ATOM 719 O O . ASN A 1 90 ? 14.623 -11.322 -39.517 1.00 35.59 90 ASN A O 1
ATOM 723 N N . SER A 1 91 ? 12.804 -12.611 -39.094 1.00 37.66 91 SER A N 1
ATOM 724 C CA . SER A 1 91 ? 13.387 -13.841 -38.572 1.00 37.66 91 SER A CA 1
ATOM 725 C C . SER A 1 91 ? 14.117 -13.791 -37.228 1.00 37.66 91 SER A C 1
ATOM 727 O O . SER A 1 91 ? 15.263 -13.382 -37.094 1.00 37.66 91 SER A O 1
ATOM 729 N N . SER A 1 92 ? 13.403 -14.332 -36.237 1.00 50.31 92 SER A N 1
ATOM 730 C CA . SER A 1 92 ? 13.887 -15.356 -35.305 1.00 50.31 92 SER A CA 1
ATOM 731 C C . SER A 1 92 ? 15.159 -16.076 -35.778 1.00 50.31 92 SER A C 1
ATOM 733 O O . SER A 1 92 ? 15.211 -16.484 -36.935 1.00 50.31 92 SER A O 1
ATOM 735 N N . GLU A 1 93 ? 16.072 -16.315 -34.828 1.00 48.19 93 GLU A N 1
ATOM 736 C CA . GLU A 1 93 ? 17.374 -17.010 -34.925 1.00 48.19 93 GLU A CA 1
ATOM 737 C C . GLU A 1 93 ? 18.596 -16.100 -35.119 1.00 48.19 93 GLU A C 1
ATOM 739 O O . GLU A 1 93 ? 19.147 -16.042 -36.206 1.00 48.19 93 GLU A O 1
ATOM 744 N N . ASN A 1 94 ? 19.050 -15.418 -34.053 1.00 55.41 94 ASN A N 1
ATOM 745 C CA . ASN A 1 94 ? 20.482 -15.314 -33.704 1.00 55.41 94 ASN A CA 1
ATOM 746 C C . ASN A 1 94 ? 20.738 -14.312 -32.561 1.00 55.41 94 ASN A C 1
ATOM 748 O O . ASN A 1 94 ? 21.253 -13.209 -32.762 1.00 55.41 94 ASN A O 1
ATOM 752 N N . ASP A 1 95 ? 20.452 -14.704 -31.319 1.00 60.84 95 ASP A N 1
ATOM 753 C CA . ASP A 1 95 ? 20.909 -13.916 -30.163 1.00 60.84 95 ASP A CA 1
ATOM 754 C C . ASP A 1 95 ? 22.454 -13.852 -30.099 1.00 60.84 95 ASP A C 1
ATOM 756 O O . ASP A 1 95 ? 23.024 -12.876 -29.610 1.00 60.84 95 ASP A O 1
ATOM 760 N N . GLU A 1 96 ? 23.151 -14.851 -30.659 1.00 62.44 96 GLU A N 1
ATOM 761 C CA . GLU A 1 96 ? 24.616 -14.923 -30.654 1.00 62.44 96 GLU A CA 1
ATOM 762 C C . GLU A 1 96 ? 25.285 -14.049 -31.735 1.00 62.44 96 GLU A C 1
ATOM 764 O O . GLU A 1 96 ? 26.323 -13.444 -31.459 1.00 62.44 96 GLU A O 1
ATOM 769 N N . GLU A 1 97 ? 24.713 -13.912 -32.943 1.00 65.00 97 GLU A N 1
ATOM 770 C CA . GLU A 1 97 ? 25.252 -12.961 -33.939 1.00 65.00 97 GLU A CA 1
ATOM 771 C C . GLU A 1 97 ? 24.999 -11.517 -33.526 1.00 65.00 97 GLU A C 1
ATOM 773 O O . GLU A 1 97 ? 25.896 -10.688 -33.655 1.00 65.00 97 GLU A O 1
ATOM 778 N N . LYS A 1 98 ? 23.843 -11.223 -32.919 1.00 71.81 98 LYS A N 1
ATOM 779 C CA . LYS A 1 98 ? 23.560 -9.881 -32.406 1.00 71.81 98 LYS A CA 1
ATOM 780 C C . LYS A 1 98 ? 24.560 -9.457 -31.322 1.00 71.81 98 LYS A C 1
ATOM 782 O O . LYS A 1 98 ? 25.022 -8.317 -31.319 1.00 71.81 98 LYS A O 1
ATOM 787 N N . LEU A 1 99 ? 24.952 -10.382 -30.440 1.00 79.50 99 LEU A N 1
ATOM 788 C CA . LEU A 1 99 ? 26.021 -10.160 -29.458 1.00 79.50 99 LEU A CA 1
ATOM 789 C C . LEU A 1 99 ? 27.391 -9.954 -30.125 1.00 79.50 99 LEU A C 1
ATOM 791 O O . LEU A 1 99 ? 28.140 -9.063 -29.719 1.00 79.50 99 LEU A O 1
ATOM 795 N N . LYS A 1 100 ? 27.729 -10.738 -31.158 1.00 81.50 100 LYS A N 1
ATOM 796 C CA . LYS A 1 100 ? 28.985 -10.582 -31.918 1.00 81.50 100 LYS A CA 1
ATOM 797 C C . LYS A 1 100 ? 29.051 -9.230 -32.636 1.00 81.50 100 LYS A C 1
ATOM 799 O O . LYS A 1 100 ? 30.099 -8.584 -32.601 1.00 81.50 100 LYS A O 1
ATOM 804 N N . ASP A 1 101 ? 27.940 -8.770 -33.202 1.00 85.12 101 ASP A N 1
ATOM 805 C CA . ASP A 1 101 ? 27.834 -7.468 -33.862 1.00 85.12 101 ASP A CA 1
ATOM 806 C C . ASP A 1 101 ? 27.984 -6.307 -32.871 1.00 85.12 101 ASP A C 1
ATOM 808 O O . ASP A 1 101 ? 28.720 -5.351 -33.135 1.00 85.12 101 ASP A O 1
ATOM 812 N N . GLU A 1 102 ? 27.371 -6.402 -31.688 1.00 86.19 102 GLU A N 1
ATOM 813 C CA . GLU A 1 102 ? 27.546 -5.415 -30.615 1.00 86.19 102 GLU A CA 1
ATOM 814 C C . GLU A 1 102 ? 29.008 -5.347 -30.134 1.00 86.19 102 GLU A C 1
ATOM 816 O O . GLU A 1 102 ? 29.569 -4.254 -29.992 1.00 86.19 102 GLU A O 1
ATOM 821 N N . ILE A 1 103 ? 29.669 -6.498 -29.967 1.00 88.12 103 ILE A N 1
ATOM 822 C CA . ILE A 1 103 ? 31.096 -6.568 -29.612 1.00 88.12 103 ILE A CA 1
ATOM 823 C C . ILE A 1 103 ? 31.961 -5.943 -30.715 1.00 88.12 103 ILE A C 1
ATOM 825 O O . ILE A 1 103 ? 32.844 -5.134 -30.421 1.00 88.12 103 ILE A O 1
ATOM 829 N N . ALA A 1 104 ? 31.688 -6.248 -31.986 1.00 91.38 104 ALA A N 1
ATOM 830 C CA . ALA A 1 104 ? 32.427 -5.694 -33.117 1.00 91.38 104 ALA A CA 1
ATOM 831 C C . ALA A 1 104 ? 32.300 -4.162 -33.201 1.00 91.38 104 ALA A C 1
ATOM 833 O O . ALA A 1 104 ? 33.284 -3.467 -33.481 1.00 91.38 104 ALA A O 1
ATOM 834 N N . LEU A 1 105 ? 31.117 -3.612 -32.908 1.00 91.12 105 LEU A N 1
ATOM 835 C CA . LEU A 1 105 ? 30.891 -2.166 -32.857 1.00 91.12 105 LEU A CA 1
ATOM 836 C C . LEU A 1 105 ? 31.707 -1.499 -31.745 1.00 91.12 105 LEU A C 1
ATOM 838 O O . LEU A 1 105 ? 32.352 -0.474 -31.995 1.00 91.12 105 LEU A O 1
ATOM 842 N N . ILE A 1 106 ? 31.740 -2.091 -30.548 1.00 92.31 106 ILE A N 1
ATOM 843 C CA . ILE A 1 106 ? 32.541 -1.592 -29.421 1.00 92.31 106 ILE A CA 1
ATOM 844 C C . ILE A 1 106 ? 34.038 -1.648 -29.758 1.00 92.31 106 ILE A C 1
ATOM 846 O O . ILE A 1 106 ? 34.744 -0.651 -29.579 1.00 92.31 106 ILE A O 1
ATOM 850 N N . SER A 1 107 ? 34.525 -2.762 -30.314 1.00 91.94 107 SER A N 1
ATOM 851 C CA . SER A 1 107 ? 35.918 -2.902 -30.758 1.00 91.94 107 SER A CA 1
ATOM 852 C C . SER A 1 107 ? 36.291 -1.845 -31.798 1.00 91.94 107 SER A C 1
ATOM 854 O O . SER A 1 107 ? 37.336 -1.202 -31.686 1.00 91.94 107 SER A O 1
ATOM 856 N N . ARG A 1 108 ? 35.409 -1.576 -32.767 1.00 90.62 108 ARG A N 1
ATOM 857 C CA . ARG A 1 108 ? 35.649 -0.575 -33.813 1.00 90.62 108 ARG A CA 1
ATOM 858 C C . ARG A 1 108 ? 35.715 0.841 -33.246 1.00 90.62 108 ARG A C 1
ATOM 860 O O . ARG A 1 108 ? 36.594 1.607 -33.643 1.00 90.62 108 ARG A O 1
ATOM 867 N N . GLN A 1 109 ? 34.834 1.178 -32.300 1.00 90.69 109 GLN A N 1
ATOM 868 C CA . GLN A 1 109 ? 34.848 2.464 -31.598 1.00 90.69 109 GLN A CA 1
ATOM 869 C C . GLN A 1 109 ? 36.133 2.647 -30.781 1.00 90.69 109 GLN A C 1
ATOM 871 O O . GLN A 1 109 ? 36.786 3.697 -30.880 1.00 90.69 109 GLN A O 1
ATOM 876 N N . PHE A 1 110 ? 36.535 1.611 -30.040 1.00 89.06 110 PHE A N 1
ATOM 877 C CA . PHE A 1 110 ? 37.781 1.586 -29.280 1.00 89.06 110 PHE A CA 1
ATOM 878 C C . PHE A 1 110 ? 38.998 1.774 -30.191 1.00 89.06 110 PHE A C 1
ATOM 880 O O . PHE A 1 110 ? 39.846 2.629 -29.923 1.00 89.06 110 PHE A O 1
ATOM 887 N N . ASP A 1 111 ? 39.039 1.079 -31.328 1.00 88.31 111 ASP A N 1
ATOM 888 C CA . ASP A 1 111 ? 40.099 1.237 -32.316 1.00 88.31 111 ASP A CA 1
ATOM 889 C C . ASP A 1 111 ? 40.175 2.667 -32.832 1.00 88.31 111 ASP A C 1
ATOM 891 O O . ASP A 1 111 ? 41.260 3.248 -32.829 1.00 88.31 111 ASP A O 1
ATOM 895 N N . THR A 1 112 ? 39.053 3.285 -33.224 1.00 86.94 112 THR A N 1
ATOM 896 C CA . THR A 1 112 ? 39.030 4.701 -33.638 1.00 86.94 112 THR A CA 1
ATOM 897 C C . THR A 1 112 ? 39.561 5.637 -32.559 1.00 86.94 112 THR A C 1
ATOM 899 O O . THR A 1 112 ? 40.344 6.544 -32.866 1.00 86.94 112 THR A O 1
ATOM 902 N N . LEU A 1 113 ? 39.199 5.407 -31.297 1.00 87.25 113 LEU A N 1
ATOM 903 C CA . LEU A 1 113 ? 39.690 6.186 -30.164 1.00 87.25 113 LEU A CA 1
ATOM 904 C C . LEU A 1 113 ? 41.206 6.016 -29.986 1.00 87.25 113 LEU A C 1
ATOM 906 O O . LEU A 1 113 ? 41.931 7.000 -29.796 1.00 87.25 113 LEU A O 1
ATOM 910 N N . MET A 1 114 ? 41.713 4.796 -30.151 1.00 82.00 114 MET A N 1
ATOM 911 C CA . MET A 1 114 ? 43.143 4.505 -30.112 1.00 82.00 114 MET A CA 1
ATOM 912 C C . MET A 1 114 ? 43.886 5.076 -31.328 1.00 82.00 114 MET A C 1
ATOM 914 O O . MET A 1 114 ? 44.985 5.610 -31.170 1.00 82.00 114 MET A O 1
ATOM 918 N N . LYS A 1 115 ? 43.301 5.090 -32.537 1.00 80.25 115 LYS A N 1
ATOM 919 C CA . LYS A 1 115 ? 43.877 5.801 -33.700 1.00 80.25 115 LYS A CA 1
ATOM 920 C C . LYS A 1 115 ? 43.980 7.301 -33.410 1.00 80.25 115 LYS A C 1
ATOM 922 O O . LYS A 1 115 ? 45.047 7.879 -33.613 1.00 80.25 115 LYS A O 1
ATOM 927 N N . LYS A 1 116 ? 42.936 7.913 -32.840 1.00 75.44 116 LYS A N 1
ATOM 928 C CA . LYS A 1 116 ? 42.925 9.336 -32.457 1.00 75.44 116 LYS A CA 1
ATOM 929 C C . LYS A 1 116 ? 43.997 9.662 -31.407 1.00 75.44 116 LYS A C 1
ATOM 931 O O . LYS A 1 116 ? 44.712 10.652 -31.564 1.00 75.44 116 LYS A O 1
ATOM 936 N N . LYS A 1 117 ? 44.202 8.791 -30.409 1.00 65.44 117 LYS A N 1
ATOM 937 C CA . LYS A 1 117 ? 45.314 8.907 -29.444 1.00 65.44 117 LYS A CA 1
ATOM 938 C C . LYS A 1 117 ? 46.692 8.761 -30.105 1.00 65.44 117 LYS A C 1
ATOM 940 O O . LYS A 1 117 ? 47.585 9.549 -29.807 1.00 65.44 117 LYS A O 1
ATOM 945 N N . ARG A 1 118 ? 46.881 7.849 -31.068 1.00 61.94 118 ARG A N 1
ATOM 946 C CA . ARG A 1 118 ? 48.163 7.696 -31.796 1.00 61.94 118 ARG A CA 1
ATOM 947 C C . ARG A 1 118 ? 48.571 8.947 -32.587 1.00 61.94 118 ARG A C 1
ATOM 949 O O . ARG A 1 118 ? 49.761 9.251 -32.670 1.00 61.94 118 ARG A O 1
ATOM 956 N N . HIS A 1 119 ? 47.617 9.710 -33.127 1.00 61.12 119 HIS A N 1
ATOM 957 C CA . HIS A 1 119 ? 47.908 10.994 -33.785 1.00 61.12 119 HIS A CA 1
ATOM 958 C C . HIS A 1 119 ? 48.371 12.078 -32.799 1.00 61.12 119 HIS A C 1
ATOM 960 O O . HIS A 1 119 ? 49.224 12.895 -33.151 1.00 61.12 119 HIS A O 1
ATOM 966 N N . LEU A 1 120 ? 47.870 12.050 -31.561 1.00 58.22 120 LEU A N 1
ATOM 967 C CA . LEU A 1 120 ? 48.317 12.938 -30.484 1.00 58.22 120 LEU A CA 1
ATOM 968 C C . LEU A 1 120 ? 49.750 12.590 -30.037 1.00 58.22 120 LEU A C 1
ATOM 970 O O . LEU A 1 120 ? 50.576 13.489 -29.891 1.00 58.22 120 LEU A O 1
ATOM 974 N N . PHE A 1 121 ? 50.097 11.300 -29.947 1.00 56.66 121 PHE A N 1
ATOM 975 C CA . PHE A 1 121 ? 51.457 10.859 -29.602 1.00 56.66 121 PHE A CA 1
ATOM 976 C C . PHE A 1 121 ? 52.492 11.064 -30.731 1.00 56.66 121 PHE A C 1
ATOM 978 O O . PHE A 1 121 ? 53.622 11.463 -30.448 1.00 56.66 121 PHE A O 1
ATOM 985 N N . ARG A 1 122 ? 52.138 10.906 -32.022 1.00 53.12 122 ARG A N 1
ATOM 986 C CA . ARG A 1 122 ? 53.073 11.200 -33.143 1.00 53.12 122 ARG A CA 1
ATOM 987 C C . ARG A 1 122 ? 53.364 12.694 -33.331 1.00 53.12 122 ARG A C 1
ATOM 989 O O . ARG A 1 122 ? 54.407 13.041 -33.885 1.00 53.12 122 ARG A O 1
ATOM 996 N N . ARG A 1 123 ? 52.477 13.591 -32.881 1.00 50.97 123 ARG A N 1
ATOM 997 C CA . ARG A 1 123 ? 52.692 15.049 -32.963 1.00 50.97 123 ARG A CA 1
ATOM 998 C C . ARG A 1 123 ? 53.720 15.550 -31.939 1.00 50.97 123 ARG A C 1
ATOM 1000 O O . ARG A 1 123 ? 54.324 16.592 -32.172 1.00 50.97 123 ARG A O 1
ATOM 1007 N N . SER A 1 124 ? 53.967 14.780 -30.876 1.00 50.22 124 SER A N 1
ATOM 1008 C CA . SER A 1 124 ? 54.992 15.082 -29.868 1.00 50.22 124 SER A CA 1
ATOM 1009 C C . SER A 1 124 ? 56.421 14.884 -30.405 1.00 50.22 124 SER A C 1
ATOM 1011 O O . SER A 1 124 ? 57.278 15.740 -30.209 1.00 50.22 124 SER A O 1
ATOM 1013 N N . GLN A 1 125 ? 56.678 13.840 -31.206 1.00 52.34 125 GLN A N 1
ATOM 1014 C CA . GLN A 1 125 ? 58.037 13.568 -31.712 1.00 52.34 125 GLN A CA 1
ATOM 1015 C C . GLN A 1 125 ? 58.452 14.381 -32.953 1.00 52.34 125 GLN A C 1
ATOM 1017 O O . GLN A 1 125 ? 59.642 14.542 -33.214 1.00 52.34 125 GLN A O 1
ATOM 1022 N N . ARG A 1 126 ? 57.511 14.968 -33.711 1.00 48.59 126 ARG A N 1
ATOM 1023 C CA . ARG A 1 126 ? 57.851 15.775 -34.907 1.00 48.59 126 ARG A CA 1
ATOM 1024 C C . ARG A 1 126 ? 58.394 17.179 -34.607 1.00 48.59 126 ARG A C 1
ATOM 1026 O O . ARG A 1 126 ? 58.859 17.838 -35.532 1.00 48.59 126 ARG A O 1
ATOM 1033 N N . LYS A 1 127 ? 58.375 17.641 -33.351 1.00 48.09 127 LYS A N 1
ATOM 1034 C CA . LYS A 1 127 ? 59.004 18.920 -32.965 1.00 48.09 127 LYS A CA 1
ATOM 1035 C C . LYS A 1 127 ? 60.517 18.822 -32.723 1.00 48.09 127 LYS A C 1
ATOM 1037 O O . LYS A 1 127 ? 61.160 19.859 -32.633 1.00 48.09 127 LYS A O 1
ATOM 1042 N N . SER A 1 128 ? 61.098 17.621 -32.654 1.00 49.19 128 SER A N 1
ATOM 1043 C CA . SER A 1 128 ? 62.518 17.468 -32.297 1.00 49.19 128 SER A CA 1
ATOM 1044 C C . SER A 1 128 ? 63.490 17.696 -33.468 1.00 49.19 128 SER A C 1
ATOM 1046 O O . SER A 1 128 ? 64.589 18.191 -33.244 1.00 49.19 128 SER A O 1
ATOM 1048 N N . PHE A 1 129 ? 63.087 17.456 -34.723 1.00 45.47 129 PHE A N 1
ATOM 1049 C CA . PHE A 1 129 ? 64.018 17.529 -35.866 1.00 45.47 129 PHE A CA 1
ATOM 1050 C C . PHE A 1 129 ? 64.166 18.913 -36.517 1.00 45.47 129 PHE A C 1
ATOM 1052 O O . PHE A 1 129 ? 65.171 19.156 -37.171 1.00 45.47 129 PHE A O 1
ATOM 1059 N N . LYS A 1 130 ? 63.232 19.854 -36.309 1.00 50.69 130 LYS A N 1
ATOM 1060 C CA . LYS A 1 130 ? 63.330 21.211 -36.896 1.00 50.69 130 LYS A CA 1
ATOM 1061 C C . LYS A 1 130 ? 64.182 22.198 -36.091 1.00 50.69 130 LYS A C 1
ATOM 1063 O O . LYS A 1 130 ? 64.505 23.266 -36.592 1.00 50.69 130 LYS A O 1
ATOM 1068 N N . ASN A 1 131 ? 64.563 21.854 -34.860 1.00 51.75 131 ASN A N 1
ATOM 1069 C CA . ASN A 1 131 ? 65.353 22.747 -34.003 1.00 51.75 131 ASN A CA 1
ATOM 1070 C C . ASN A 1 131 ? 66.873 22.591 -34.169 1.00 51.75 131 ASN A C 1
ATOM 1072 O O . ASN A 1 131 ? 67.618 23.342 -33.541 1.00 51.75 131 ASN A O 1
ATOM 1076 N N . ARG A 1 132 ? 67.342 21.631 -34.980 1.00 50.50 132 ARG A N 1
ATOM 1077 C CA . ARG A 1 132 ? 68.780 21.399 -35.185 1.00 50.50 132 ARG A CA 1
ATOM 1078 C C . ARG A 1 132 ? 69.344 22.248 -36.331 1.00 50.50 132 ARG A C 1
ATOM 1080 O O . ARG A 1 132 ? 70.345 22.919 -36.119 1.00 50.50 132 ARG A O 1
ATOM 1087 N N . GLU A 1 133 ? 68.635 22.350 -37.458 1.00 51.53 133 GLU A N 1
ATOM 1088 C CA . GLU A 1 133 ? 69.042 23.196 -38.601 1.00 51.53 133 GLU A CA 1
ATOM 1089 C C . GLU A 1 133 ? 69.045 24.697 -38.267 1.00 51.53 133 GLU A C 1
ATOM 1091 O O . GLU A 1 133 ? 69.951 25.426 -38.663 1.00 51.53 133 GLU A O 1
ATOM 1096 N N . ASN A 1 134 ? 68.094 25.168 -37.452 1.00 55.53 134 ASN A N 1
ATOM 1097 C CA . ASN A 1 134 ? 68.065 26.579 -37.053 1.00 55.53 134 ASN A CA 1
ATOM 1098 C C . ASN A 1 134 ? 69.224 26.970 -36.123 1.00 55.53 134 ASN A C 1
ATOM 1100 O O . ASN A 1 134 ? 69.627 28.128 -36.124 1.00 55.53 134 ASN A O 1
ATOM 1104 N N . LYS A 1 135 ? 69.780 26.038 -35.336 1.00 56.06 135 LYS A N 1
ATOM 1105 C CA . LYS A 1 135 ? 70.913 26.349 -34.449 1.00 56.06 135 LYS A CA 1
ATOM 1106 C C . LYS A 1 135 ? 72.223 26.503 -35.222 1.00 56.06 135 LYS A C 1
ATOM 1108 O O . LYS A 1 135 ? 73.005 27.381 -34.879 1.00 56.06 135 LYS A O 1
ATOM 1113 N N . GLU A 1 136 ? 72.438 25.703 -36.264 1.00 54.69 136 GLU A N 1
ATOM 1114 C CA . GLU A 1 136 ? 73.648 25.790 -37.095 1.00 54.69 136 GLU A CA 1
ATOM 1115 C C . GLU A 1 136 ? 73.657 27.055 -37.969 1.00 54.69 136 GLU A C 1
ATOM 1117 O O . GLU A 1 136 ? 74.699 27.691 -38.109 1.00 54.69 136 GLU A O 1
ATOM 1122 N N . ASN A 1 137 ? 72.492 27.498 -38.453 1.00 57.47 137 ASN A N 1
ATOM 1123 C CA . ASN A 1 137 ? 72.383 28.747 -39.217 1.00 57.47 137 ASN A CA 1
ATOM 1124 C C . ASN A 1 137 ? 72.545 30.008 -38.345 1.00 57.47 137 ASN A C 1
ATOM 1126 O O . ASN A 1 137 ? 73.098 31.001 -38.806 1.00 57.47 137 ASN A O 1
ATOM 1130 N N . ILE A 1 13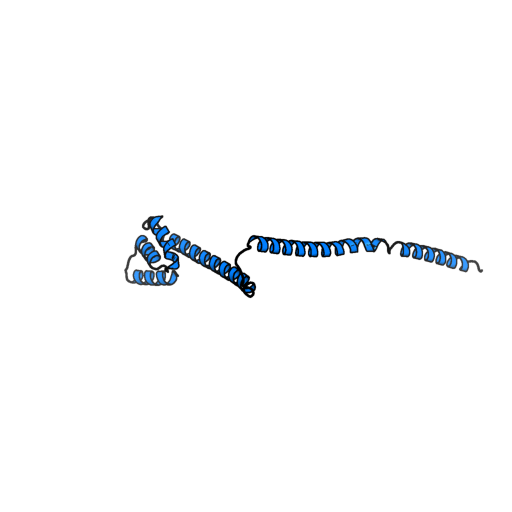8 ? 72.114 29.973 -37.076 1.00 57.66 138 ILE A N 1
ATOM 1131 C CA . ILE A 1 138 ? 72.289 31.098 -36.134 1.00 57.66 138 ILE A CA 1
ATOM 1132 C C . ILE A 1 138 ? 73.745 31.221 -35.658 1.00 57.66 138 ILE A C 1
ATOM 1134 O O . ILE A 1 138 ? 74.192 32.327 -35.365 1.00 57.66 138 ILE A O 1
ATOM 1138 N N . LEU A 1 139 ? 74.485 30.111 -35.564 1.00 58.53 139 LEU A N 1
ATOM 1139 C CA . LEU A 1 139 ? 75.904 30.141 -35.192 1.00 58.53 139 LEU A CA 1
ATOM 1140 C C . LEU A 1 139 ? 76.772 30.701 -36.327 1.00 58.53 139 LEU A C 1
ATOM 1142 O O . LEU A 1 139 ? 77.594 31.568 -36.058 1.00 58.53 139 LEU A O 1
ATOM 1146 N N . LYS A 1 140 ? 76.509 30.314 -37.584 1.00 58.31 140 LYS A N 1
ATOM 1147 C CA . LYS A 1 140 ? 77.213 30.873 -38.753 1.00 58.31 140 LYS A CA 1
ATOM 1148 C C . LYS A 1 140 ? 76.969 32.374 -38.930 1.00 58.31 140 LYS A C 1
ATOM 1150 O O . LYS A 1 140 ? 77.917 33.130 -39.071 1.00 58.31 140 LYS A O 1
ATOM 1155 N N . ALA A 1 141 ? 75.719 32.824 -38.790 1.00 58.34 141 ALA A N 1
ATOM 1156 C CA . ALA A 1 141 ? 75.388 34.249 -38.887 1.00 58.34 141 ALA A CA 1
ATOM 1157 C C . ALA A 1 141 ? 76.061 35.111 -37.799 1.00 58.34 141 ALA A C 1
ATOM 1159 O O . ALA A 1 141 ? 76.317 36.289 -38.017 1.00 58.34 141 ALA A O 1
ATOM 1160 N N . LYS A 1 142 ? 76.361 34.533 -36.627 1.00 59.00 142 LYS A N 1
ATOM 1161 C CA . LYS A 1 142 ? 77.065 35.243 -35.549 1.00 59.00 142 LYS A CA 1
ATOM 1162 C C . LYS A 1 142 ? 78.578 35.288 -35.739 1.00 59.00 142 LYS A C 1
ATOM 1164 O O . LYS A 1 142 ? 79.197 36.225 -35.250 1.00 59.00 142 LYS A O 1
ATOM 1169 N N . GLU A 1 143 ? 79.170 34.302 -36.407 1.00 56.69 143 GLU A N 1
ATOM 1170 C CA . GLU A 1 143 ? 80.598 34.332 -36.746 1.00 56.69 143 GLU A CA 1
ATOM 1171 C C . GLU A 1 143 ? 80.876 35.362 -37.853 1.00 56.69 143 GLU A C 1
ATOM 1173 O O . GLU A 1 143 ? 81.842 36.117 -37.744 1.00 56.69 143 GLU A O 1
ATOM 1178 N N . ASP A 1 144 ? 79.979 35.484 -38.837 1.00 57.75 144 ASP A N 1
ATOM 1179 C CA . ASP A 1 144 ? 80.113 36.443 -39.942 1.00 57.75 144 ASP A CA 1
ATOM 1180 C C . ASP A 1 144 ? 79.956 37.914 -39.487 1.00 57.75 144 ASP A C 1
ATOM 1182 O O . ASP A 1 144 ? 80.717 38.781 -39.924 1.00 57.75 144 ASP A O 1
ATOM 1186 N N . ASP A 1 145 ? 79.043 38.201 -38.547 1.00 57.75 145 ASP A N 1
ATOM 1187 C CA . ASP A 1 145 ? 78.865 39.551 -37.976 1.00 57.75 145 ASP A CA 1
ATOM 1188 C C . ASP A 1 145 ? 80.079 40.004 -37.140 1.00 57.75 145 ASP A C 1
ATOM 1190 O O . ASP A 1 145 ? 80.468 41.174 -37.175 1.00 57.75 145 ASP A O 1
ATOM 1194 N N . VAL A 1 146 ? 80.728 39.087 -36.411 1.00 58.62 146 VAL A N 1
ATOM 1195 C CA . VAL A 1 146 ? 81.915 39.410 -35.595 1.00 58.62 146 VAL A CA 1
ATOM 1196 C C . VAL A 1 146 ? 83.128 39.718 -36.483 1.00 58.62 146 VAL A C 1
ATOM 1198 O O . VAL A 1 146 ? 83.896 40.635 -36.177 1.00 58.62 146 VAL A O 1
ATOM 1201 N N . ILE A 1 147 ? 83.283 39.019 -37.613 1.00 57.81 147 ILE A N 1
ATOM 1202 C CA . ILE A 1 147 ? 84.349 39.292 -38.591 1.00 57.81 147 ILE A CA 1
ATOM 12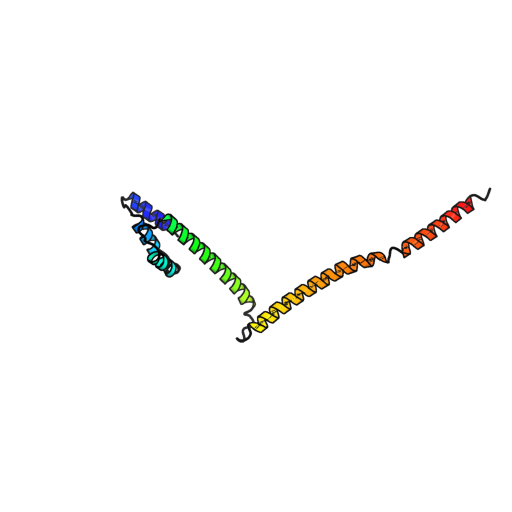03 C C . ILE A 1 147 ? 84.157 40.676 -39.234 1.00 57.81 147 ILE A C 1
ATOM 1205 O O . ILE A 1 147 ? 85.125 41.429 -39.352 1.00 57.81 147 ILE A O 1
ATOM 1209 N N . ALA A 1 148 ? 82.919 41.055 -39.573 1.00 56.62 148 ALA A N 1
ATOM 1210 C CA . ALA A 1 148 ? 82.617 42.357 -40.170 1.00 56.62 148 ALA A CA 1
ATOM 1211 C C . ALA A 1 148 ? 82.925 43.535 -39.225 1.00 56.62 148 ALA A C 1
ATOM 1213 O O . ALA A 1 148 ? 83.494 44.537 -39.656 1.00 56.62 148 ALA A O 1
ATOM 1214 N N . THR A 1 149 ? 82.629 43.401 -37.927 1.00 57.75 149 THR A N 1
ATOM 1215 C CA . THR A 1 149 ? 82.909 44.459 -36.934 1.00 57.75 149 THR A CA 1
ATOM 1216 C C . THR A 1 149 ? 84.395 44.655 -36.628 1.00 57.75 149 THR A C 1
ATOM 1218 O O . THR A 1 149 ? 84.814 45.755 -36.269 1.00 57.75 149 THR A O 1
ATOM 1221 N N . ASN A 1 150 ? 85.211 43.611 -36.794 1.00 55.06 150 ASN A N 1
ATOM 1222 C CA . ASN A 1 150 ? 86.653 43.699 -36.569 1.00 55.06 150 ASN A CA 1
ATOM 1223 C C . ASN A 1 150 ? 87.404 44.272 -37.783 1.00 55.06 150 ASN A C 1
ATOM 1225 O O . ASN A 1 150 ? 88.481 44.836 -37.611 1.00 55.06 150 ASN A O 1
ATOM 1229 N N . ALA A 1 151 ? 86.835 44.178 -38.991 1.00 56.22 151 ALA A N 1
ATOM 1230 C CA . ALA A 1 151 ? 87.417 44.746 -40.208 1.00 56.22 151 ALA A CA 1
ATOM 1231 C C . ALA A 1 151 ? 87.260 46.277 -40.296 1.00 56.22 151 ALA A C 1
ATOM 1233 O O . ALA A 1 151 ? 88.100 46.943 -40.887 1.00 56.22 151 ALA A O 1
ATOM 1234 N N . THR A 1 152 ? 86.229 46.857 -39.674 1.00 57.78 152 THR A N 1
ATOM 1235 C CA . THR A 1 152 ? 85.970 48.310 -39.714 1.00 57.78 152 THR A CA 1
ATOM 1236 C C . THR A 1 152 ? 86.793 49.132 -38.718 1.00 57.78 152 THR A C 1
ATOM 1238 O O . THR A 1 152 ? 86.777 50.355 -38.788 1.00 57.78 152 THR A O 1
ATOM 1241 N N . ASN A 1 153 ? 87.506 48.486 -37.790 1.00 55.78 153 ASN A N 1
ATOM 1242 C CA . ASN A 1 153 ? 88.355 49.151 -36.792 1.00 55.78 153 ASN A CA 1
ATOM 1243 C C . ASN A 1 153 ? 89.852 49.144 -37.157 1.00 55.78 153 ASN A C 1
ATOM 1245 O O . ASN A 1 153 ? 90.683 49.442 -36.300 1.00 55.78 153 ASN A O 1
ATOM 1249 N N . LEU A 1 154 ? 90.204 48.808 -38.405 1.00 54.66 154 LEU A N 1
ATOM 1250 C CA . LEU A 1 154 ? 91.593 48.756 -38.874 1.00 54.66 154 LEU A CA 1
ATOM 1251 C C . LEU A 1 154 ? 91.898 49.683 -40.064 1.00 54.66 154 LEU A C 1
ATOM 1253 O O . LEU A 1 154 ? 92.887 49.454 -40.746 1.00 54.66 154 LEU A O 1
ATOM 1257 N N . ASP A 1 155 ? 91.090 50.724 -40.283 1.00 52.81 155 ASP A N 1
ATOM 1258 C CA . ASP A 1 155 ? 91.398 51.819 -41.216 1.00 52.81 155 ASP A CA 1
ATOM 1259 C C . ASP A 1 155 ? 91.345 53.171 -40.468 1.00 52.81 155 ASP A C 1
ATOM 1261 O O . ASP A 1 155 ? 90.391 53.945 -40.585 1.00 52.81 155 ASP A O 1
ATOM 1265 N N . ILE A 1 156 ? 92.376 53.421 -39.648 1.00 47.16 156 ILE A N 1
ATOM 1266 C CA . ILE A 1 156 ? 92.911 54.762 -39.335 1.00 47.16 156 ILE A CA 1
ATOM 1267 C C . ILE A 1 156 ? 94.292 54.840 -39.977 1.00 47.16 156 ILE A C 1
ATOM 1269 O O . ILE A 1 156 ? 95.077 53.890 -39.751 1.00 47.16 156 ILE A O 1
#

Sequence (156 aa):
MFTRFTNITNGLTSLGKIFTNEELVRKVLRCLPRDYDAKATAIVEARDLSTLELDMLLGSLTTYELEMKRKKKKYEEDESAKKKTASDTNSSENDEEKLKDEIALISRQFDTLMKKKRHLFRRSQRKSFKNRENKENILKAKEDDVIATNATNLDI

InterPro domains:
  IPR061502 Copia/RE1/RE2-like, N-terminal domain [PF14223] (2-74)

Secondary structure (DSSP, 8-state):
-HHHHHHHHHHHHHTT----HHHHHHHHHHTS-GGGHHHHHHHHHHS-TTT--HHHHHHHHHHHHHHHHHHHHHHHHHHHHHHTSTTS------HHHHHHHHHHHHHHHHHHHHHHHHHHHHHHHTTSSHHHHHHHHHHHHHHHHHHHHHHTTS--

Organism: NCBI:txid1088818

Radius of gyration: 40.63 Å; chains: 1; bounding box: 112×72×57 Å

Foldseek 3Di:
DCPVVVVVVVVVVVVVDDDQQLRSQVVVLVPDDPVCVVVSVCPVVVDDSNPDGPVNVVVVVVVVVVVVVVVVVVVVVVVVVVVVVPVDDDDDDDPPVVVVVVVVVVVVVVVVVVVVVVVVVVVVPVVPPVVPVVVVVVVVVVVVVVVVVVVVVPDD